Protein AF-A0A838H4G7-F1 (afdb_monomer)

Solvent-accessible surface area (backbone atoms only — not comparable to full-atom values): 4807 Å² total; per-residue (Å²): 138,80,78,86,79,69,73,59,51,63,62,49,26,51,52,54,46,52,50,46,34,47,77,70,73,55,73,44,76,66,52,51,48,48,46,54,53,38,46,53,55,48,52,56,51,36,74,75,36,64,87,47,55,88,47,39,47,64,50,42,45,48,49,40,46,61,67,40,49,84,70,75,56,83,74,69,78,89,75,129

Sequence (80 aa):
MDAMTSGDPLLNARALVLRDLAAQGLVDPHTVSVVEDCVAERRWWLSQWERGASFVDGLVAQDVQDALFDEARRWPICGG

Secondary structure (DSSP, 8-state):
---TT---HHHHHHHHHHHHHHHTT--SHHHHHHHHHHHHHHHHHHHH-GGGGGGHHHHHHHHHHHHHHTTT--PPP---

Nearest PDB structures (foldseek):
  3lof-assembly1_B  TM=4.660E-01  e=3.239E+00  Homo sapiens

Mean predicted aligned error: 6.34 Å

pLDDT: mean 86.25, std 16.24, range [36.75, 97.69]

Radius of gyration: 13.12 Å; Cα contacts (8 Å, |Δi|>4): 57; chains: 1; bounding box: 29×26×43 Å

Foldseek 3Di:
DDCPDDPDLLVVLLVVLCVLCVVVVNDDPVLNVQLVVLSVVVVVVCVVPVVCSVVSNVSSLVSSCVVCVVVVDDGGDDDD

Structure (mmCIF, N/CA/C/O backbone):
data_AF-A0A838H4G7-F1
#
_entry.id   AF-A0A838H4G7-F1
#
loop_
_atom_site.group_PDB
_atom_site.id
_atom_site.type_symbol
_atom_site.label_atom_id
_atom_site.label_alt_id
_atom_site.label_comp_id
_atom_site.label_asym_id
_atom_site.label_entity_id
_atom_site.label_seq_id
_atom_site.pdbx_PDB_ins_code
_atom_site.Cartn_x
_atom_site.Cartn_y
_atom_site.Cartn_z
_atom_site.occupancy
_atom_site.B_iso_or_equiv
_atom_site.auth_seq_id
_atom_site.auth_comp_id
_atom_site.auth_asym_id
_atom_site.auth_atom_id
_atom_site.pdbx_PDB_model_num
ATOM 1 N N . MET A 1 1 ? 3.470 -13.596 -28.441 1.00 41.84 1 MET A N 1
ATOM 2 C CA . MET A 1 1 ? 3.292 -13.884 -26.997 1.00 41.84 1 MET A CA 1
ATOM 3 C C . MET A 1 1 ? 2.849 -12.559 -26.418 1.00 41.84 1 MET A C 1
ATOM 5 O O . MET A 1 1 ? 3.658 -11.822 -25.879 1.00 41.84 1 MET A O 1
ATOM 9 N N . ASP A 1 2 ? 1.606 -12.185 -26.718 1.00 36.75 2 ASP A N 1
ATOM 10 C CA . ASP A 1 2 ? 1.216 -10.775 -26.770 1.00 36.75 2 ASP A CA 1
ATOM 11 C C . ASP A 1 2 ? 0.294 -10.507 -25.589 1.00 36.75 2 ASP A C 1
ATOM 13 O O . ASP A 1 2 ? -0.909 -10.758 -25.635 1.00 36.75 2 ASP A O 1
ATOM 17 N N . ALA A 1 3 ? 0.905 -10.081 -24.485 1.00 43.47 3 ALA A N 1
ATOM 18 C CA . ALA A 1 3 ? 0.247 -9.776 -23.224 1.00 43.47 3 ALA A CA 1
ATOM 19 C C . ALA A 1 3 ? -0.567 -8.471 -23.319 1.00 43.47 3 ALA A C 1
ATOM 21 O O . ALA A 1 3 ? -0.303 -7.505 -22.614 1.00 43.47 3 ALA A O 1
ATOM 22 N N . MET A 1 4 ? -1.584 -8.431 -24.182 1.00 41.84 4 MET A N 1
ATOM 23 C CA . MET A 1 4 ? -2.579 -7.350 -24.202 1.00 41.84 4 MET A CA 1
ATOM 24 C C . MET A 1 4 ? -3.674 -7.522 -23.133 1.00 41.84 4 MET A C 1
ATOM 26 O O . MET A 1 4 ? -4.793 -7.044 -23.306 1.00 41.84 4 MET A O 1
ATOM 30 N N . THR A 1 5 ? -3.392 -8.173 -21.999 1.00 49.50 5 THR A N 1
ATOM 31 C CA . THR A 1 5 ? -4.271 -8.099 -20.816 1.00 49.50 5 THR A CA 1
ATOM 32 C C . THR A 1 5 ? -3.512 -8.365 -19.516 1.00 49.50 5 THR A C 1
ATOM 34 O O . THR A 1 5 ? -3.812 -9.308 -18.793 1.00 49.50 5 THR A O 1
ATOM 37 N N . SER A 1 6 ? -2.545 -7.519 -19.181 1.00 54.38 6 SER A N 1
ATOM 38 C CA . SER A 1 6 ? -2.164 -7.356 -17.776 1.00 54.38 6 SER A CA 1
ATOM 39 C C . SER A 1 6 ? -2.486 -5.914 -17.420 1.00 54.38 6 SER A C 1
ATOM 41 O O . SER A 1 6 ? -1.887 -5.003 -17.985 1.00 54.38 6 SER A O 1
ATOM 43 N N . GLY A 1 7 ? -3.506 -5.690 -16.587 1.00 72.81 7 GLY A N 1
ATOM 44 C CA . GLY A 1 7 ? -3.825 -4.345 -16.098 1.00 72.81 7 GLY A CA 1
ATOM 45 C C . GLY A 1 7 ? -2.598 -3.702 -15.444 1.00 72.81 7 GLY A C 1
ATOM 46 O O . GLY A 1 7 ? -1.703 -4.421 -15.002 1.00 72.81 7 GLY 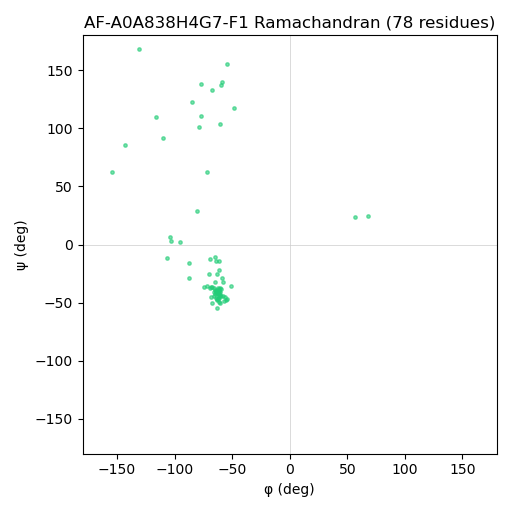A O 1
ATOM 47 N N . ASP A 1 8 ? -2.540 -2.366 -15.406 1.00 90.44 8 ASP A N 1
ATOM 48 C CA . ASP A 1 8 ? -1.457 -1.640 -14.724 1.00 90.44 8 ASP A CA 1
ATOM 49 C C . ASP A 1 8 ? -1.264 -2.244 -13.313 1.00 90.44 8 ASP A C 1
ATOM 51 O O . ASP A 1 8 ? -2.213 -2.210 -12.520 1.00 90.44 8 ASP A O 1
ATOM 55 N N . PRO A 1 9 ? -0.089 -2.831 -12.999 1.00 93.88 9 PRO A N 1
ATOM 56 C CA . PRO A 1 9 ? 0.129 -3.550 -11.744 1.00 93.88 9 PRO A CA 1
ATOM 57 C C . PRO A 1 9 ? -0.093 -2.652 -10.524 1.00 93.88 9 PRO A C 1
ATOM 59 O O . PRO A 1 9 ? -0.544 -3.124 -9.487 1.00 93.88 9 PRO A O 1
ATOM 62 N N . LEU A 1 10 ? 0.143 -1.345 -10.654 1.00 96.06 10 LEU A N 1
ATOM 63 C CA . LEU A 1 10 ? -0.118 -0.386 -9.584 1.00 96.06 10 LEU A CA 1
ATOM 64 C C . LEU A 1 10 ? -1.613 -0.113 -9.415 1.00 96.06 10 LEU A C 1
ATOM 66 O O . LEU A 1 10 ? -2.081 0.031 -8.289 1.00 96.06 10 LEU A O 1
ATOM 70 N N . LEU A 1 11 ? -2.381 -0.070 -10.511 1.00 96.19 11 LEU A N 1
ATOM 71 C CA . LEU A 1 11 ? -3.842 0.041 -10.424 1.00 96.19 11 LEU A CA 1
ATOM 72 C C . LEU A 1 11 ? -4.464 -1.228 -9.832 1.00 96.19 11 LEU A C 1
ATOM 74 O O . LEU A 1 11 ? -5.424 -1.123 -9.068 1.00 96.19 11 LEU A O 1
ATOM 78 N N . ASN A 1 12 ? -3.912 -2.403 -10.146 1.00 95.94 12 ASN A N 1
ATOM 79 C CA . ASN A 1 12 ? -4.325 -3.664 -9.538 1.00 95.94 12 ASN A CA 1
ATOM 80 C C . ASN A 1 12 ? -4.046 -3.669 -8.030 1.00 95.94 12 ASN A C 1
ATOM 82 O O . ASN A 1 12 ? -4.980 -3.827 -7.246 1.00 95.94 12 ASN A O 1
ATOM 86 N N . ALA A 1 13 ? -2.803 -3.396 -7.624 1.00 96.62 13 ALA A N 1
ATOM 87 C CA . ALA A 1 13 ? -2.410 -3.324 -6.220 1.00 96.62 13 ALA A CA 1
ATOM 88 C C . ALA A 1 13 ? -3.285 -2.338 -5.430 1.00 96.62 13 ALA A C 1
ATOM 90 O O . ALA A 1 13 ? -3.836 -2.684 -4.385 1.00 96.62 13 ALA A O 1
ATOM 91 N N . ARG A 1 14 ? -3.509 -1.136 -5.981 1.00 97.62 14 ARG A N 1
ATOM 92 C CA . ARG A 1 14 ? -4.406 -0.125 -5.405 1.00 97.62 14 ARG A CA 1
ATOM 93 C C . ARG A 1 14 ? -5.820 -0.666 -5.185 1.00 97.62 14 ARG A C 1
ATOM 95 O O . ARG A 1 14 ? -6.396 -0.470 -4.118 1.00 97.62 14 ARG A O 1
ATOM 102 N N . ALA A 1 15 ? -6.398 -1.327 -6.187 1.00 96.81 15 ALA A N 1
ATOM 103 C CA . ALA A 1 15 ? -7.747 -1.877 -6.091 1.00 96.81 15 ALA A CA 1
ATOM 104 C C . ALA A 1 15 ? -7.845 -3.002 -5.047 1.00 96.81 15 ALA A C 1
ATOM 106 O O . ALA A 1 15 ? -8.815 -3.035 -4.288 1.00 96.81 15 ALA A O 1
ATOM 107 N N . LEU A 1 16 ? -6.845 -3.891 -4.982 1.00 96.12 16 LEU A N 1
ATOM 108 C CA . LEU A 1 16 ? -6.775 -4.968 -3.989 1.00 96.12 16 LEU A CA 1
ATOM 109 C C . LEU A 1 16 ? -6.713 -4.408 -2.564 1.00 96.12 16 LEU A C 1
ATOM 111 O O . LEU A 1 16 ? -7.524 -4.788 -1.722 1.00 96.12 16 LEU A O 1
ATOM 115 N N . VAL A 1 17 ? -5.822 -3.449 -2.313 1.00 96.00 17 VAL A N 1
ATOM 116 C CA . VAL A 1 17 ? -5.649 -2.860 -0.978 1.00 96.00 17 VAL A CA 1
ATOM 117 C C . VAL A 1 17 ? -6.891 -2.081 -0.545 1.00 96.00 17 VAL A C 1
ATOM 119 O O . VAL A 1 17 ? -7.378 -2.273 0.568 1.00 96.00 17 VAL A O 1
ATOM 122 N N . LEU A 1 18 ? -7.482 -1.263 -1.424 1.00 95.88 18 LEU A N 1
ATOM 123 C CA . LEU A 1 18 ? -8.726 -0.551 -1.102 1.00 95.88 18 LEU A CA 1
ATOM 124 C C . LEU A 1 18 ? -9.891 -1.505 -0.820 1.00 95.88 18 LEU A C 1
ATOM 126 O O . LEU A 1 18 ? -10.696 -1.233 0.070 1.00 95.88 18 LEU A O 1
ATOM 130 N N . ARG A 1 19 ? -9.987 -2.625 -1.546 1.00 95.38 19 ARG A N 1
ATOM 131 C CA . ARG A 1 19 ? -10.987 -3.667 -1.275 1.00 95.38 19 ARG A CA 1
ATOM 132 C C . ARG A 1 19 ? -10.799 -4.258 0.123 1.00 95.38 19 ARG A C 1
ATOM 134 O O . ARG A 1 19 ? -11.779 -4.396 0.852 1.00 95.38 19 ARG A O 1
ATOM 141 N N . ASP A 1 20 ? -9.570 -4.591 0.498 1.00 93.56 20 ASP A N 1
ATOM 142 C CA . ASP A 1 20 ? -9.283 -5.239 1.781 1.00 93.56 20 ASP A CA 1
ATOM 143 C C . ASP A 1 20 ? -9.525 -4.281 2.959 1.00 93.56 20 ASP A C 1
ATOM 145 O O . ASP A 1 20 ? -10.113 -4.666 3.974 1.00 93.56 20 ASP A O 1
ATOM 149 N N . LEU A 1 21 ? -9.189 -3.000 2.789 1.00 92.56 21 LEU A N 1
ATOM 150 C CA . LEU A 1 21 ? -9.534 -1.939 3.737 1.00 92.56 21 LEU A CA 1
ATOM 151 C C . LEU A 1 21 ? -11.051 -1.729 3.838 1.00 92.56 21 LEU A C 1
ATOM 153 O O . LEU A 1 21 ? -11.583 -1.567 4.939 1.00 92.56 21 LEU A O 1
ATOM 157 N N . ALA A 1 22 ? -11.771 -1.765 2.710 1.00 92.94 22 ALA A N 1
ATOM 158 C CA . ALA A 1 22 ? -13.228 -1.623 2.689 1.00 92.94 22 ALA A CA 1
ATOM 159 C C . ALA A 1 22 ? -13.910 -2.768 3.443 1.00 92.94 22 ALA A C 1
ATOM 161 O O . ALA A 1 22 ? -14.860 -2.531 4.190 1.00 92.94 22 ALA A O 1
ATOM 162 N N . ALA A 1 23 ? -13.389 -3.991 3.314 1.00 90.81 23 ALA A N 1
ATOM 163 C CA . ALA A 1 23 ? -13.888 -5.163 4.030 1.00 90.81 23 ALA A CA 1
ATOM 164 C C . ALA A 1 23 ? -13.776 -5.036 5.563 1.00 90.81 23 ALA A C 1
ATOM 166 O O . ALA A 1 23 ? -14.520 -5.700 6.281 1.00 90.81 23 ALA A O 1
ATOM 167 N N . GLN A 1 24 ? -12.885 -4.173 6.067 1.00 87.12 24 GLN A N 1
ATOM 168 C CA . GLN A 1 24 ? -12.720 -3.878 7.497 1.00 87.12 24 GLN A CA 1
ATOM 169 C C . GLN A 1 24 ? -13.343 -2.539 7.925 1.00 87.12 24 GLN A C 1
ATOM 171 O O . GLN A 1 24 ? -13.212 -2.142 9.081 1.00 87.12 24 GLN A O 1
ATOM 176 N N . GLY A 1 25 ? -14.014 -1.824 7.015 1.00 89.56 25 GLY A N 1
ATOM 177 C CA . GLY A 1 25 ? -14.580 -0.503 7.302 1.00 89.56 25 GLY A CA 1
ATOM 178 C C . GLY A 1 25 ? -13.527 0.586 7.537 1.00 89.56 25 GLY A C 1
ATOM 179 O O . GLY A 1 25 ? -13.815 1.569 8.212 1.00 89.56 25 GLY A O 1
ATOM 180 N N . LEU A 1 26 ? -12.316 0.417 6.997 1.00 89.00 26 LEU A N 1
ATOM 181 C CA . LEU A 1 26 ? -11.190 1.341 7.182 1.00 89.00 26 LEU A CA 1
ATOM 182 C C . LEU A 1 26 ? -11.053 2.371 6.054 1.00 89.00 26 LEU A C 1
ATOM 184 O O . LEU A 1 26 ? -10.123 3.167 6.073 1.00 89.00 26 LEU A O 1
ATOM 188 N N . VAL A 1 27 ? -11.946 2.371 5.060 1.00 90.00 27 VAL A N 1
ATOM 189 C CA . VAL A 1 27 ? -11.877 3.326 3.945 1.00 90.00 27 VAL A CA 1
ATOM 190 C C . VAL A 1 27 ? -12.419 4.681 4.381 1.00 90.00 27 VAL A C 1
ATOM 192 O O . VAL A 1 27 ? -13.626 4.915 4.419 1.00 90.00 27 VAL A O 1
ATOM 195 N N . ASP A 1 28 ? -11.491 5.584 4.668 1.00 92.81 28 ASP A N 1
ATOM 196 C CA . ASP A 1 28 ? -11.714 7.009 4.877 1.00 92.81 28 ASP A CA 1
ATOM 197 C C . ASP A 1 28 ? -10.714 7.827 4.028 1.00 92.81 28 ASP A C 1
ATOM 199 O O . ASP A 1 28 ? -9.781 7.256 3.454 1.00 92.81 28 ASP A O 1
ATOM 203 N N . PRO A 1 29 ? -10.892 9.156 3.893 1.00 96.06 29 PRO A N 1
ATOM 204 C CA . PRO A 1 29 ? -10.013 9.977 3.058 1.00 96.06 29 PRO A CA 1
ATOM 205 C C . PRO A 1 29 ? -8.528 9.918 3.442 1.00 96.06 29 PRO A C 1
ATOM 207 O O . PRO A 1 29 ? -7.670 10.011 2.564 1.00 96.06 29 PRO A O 1
ATOM 210 N N . HIS A 1 30 ? -8.220 9.752 4.731 1.00 93.38 30 HIS A N 1
ATOM 211 C CA . HIS A 1 30 ? -6.842 9.633 5.213 1.00 93.38 30 HIS A CA 1
ATOM 212 C C . HIS A 1 30 ? -6.220 8.327 4.723 1.00 93.38 30 HIS A C 1
ATOM 214 O O . HIS A 1 30 ? -5.184 8.330 4.067 1.00 93.38 30 HIS A O 1
ATOM 220 N N . THR A 1 31 ? -6.930 7.222 4.922 1.00 93.44 31 THR A N 1
ATOM 221 C CA . THR A 1 31 ? -6.502 5.891 4.487 1.00 93.44 31 THR A CA 1
ATOM 222 C C . THR A 1 31 ? -6.339 5.812 2.966 1.00 93.44 31 THR A C 1
ATOM 224 O O . THR A 1 31 ? -5.393 5.203 2.476 1.00 93.44 31 THR A O 1
ATOM 227 N N . VAL A 1 32 ? -7.223 6.457 2.196 1.00 96.25 32 VAL A N 1
ATOM 228 C CA . VAL A 1 32 ? -7.064 6.551 0.734 1.00 96.25 32 VAL A CA 1
ATOM 229 C C . VAL A 1 32 ? -5.792 7.318 0.371 1.00 96.25 32 VAL A C 1
ATOM 231 O O . VAL A 1 32 ? -5.072 6.876 -0.516 1.00 96.25 32 VAL A O 1
ATOM 234 N N . SER A 1 33 ? -5.489 8.416 1.068 1.00 96.94 33 SER A N 1
ATOM 235 C CA . SER A 1 33 ? -4.273 9.205 0.818 1.00 96.94 33 SER A CA 1
ATOM 236 C C . SER A 1 33 ? -3.010 8.375 1.060 1.00 96.94 33 SER A C 1
ATOM 238 O O . SER A 1 33 ? -2.142 8.339 0.195 1.00 96.94 33 SER A O 1
ATOM 240 N N . VAL A 1 34 ? -2.972 7.612 2.158 1.00 96.31 34 VAL A N 1
ATOM 241 C CA . VAL A 1 34 ? -1.879 6.667 2.453 1.00 96.31 34 VAL A CA 1
ATOM 242 C C . VAL A 1 34 ? -1.688 5.660 1.312 1.00 96.31 34 VAL A C 1
ATOM 244 O O . VAL A 1 34 ? -0.567 5.436 0.867 1.00 96.31 34 VAL A O 1
ATOM 247 N N . VAL A 1 35 ? -2.774 5.082 0.782 1.00 97.12 35 VAL A N 1
ATOM 248 C CA . VAL A 1 35 ? -2.690 4.146 -0.355 1.00 97.12 35 VAL A CA 1
ATOM 249 C C . VAL A 1 35 ? -2.110 4.818 -1.602 1.00 97.12 35 VAL A C 1
ATOM 251 O O . VAL A 1 35 ? -1.274 4.215 -2.276 1.00 97.12 35 VAL A O 1
ATOM 254 N N . GLU A 1 36 ? -2.538 6.040 -1.933 1.00 97.69 36 GLU A N 1
ATOM 255 C CA . GLU A 1 36 ? -2.001 6.758 -3.098 1.00 97.69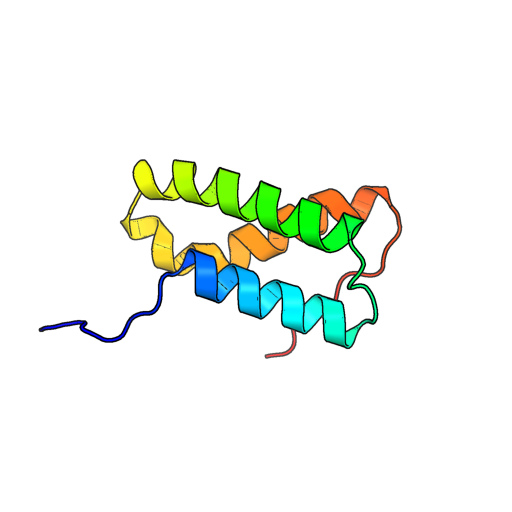 36 GLU A CA 1
ATOM 256 C C . GLU A 1 36 ? -0.507 7.070 -2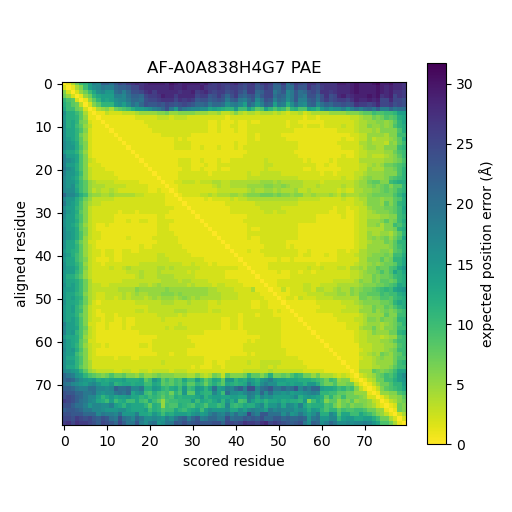.945 1.00 97.69 36 GLU A C 1
ATOM 258 O O . GLU A 1 36 ? 0.240 6.915 -3.914 1.00 97.69 36 GLU A O 1
ATOM 263 N N . ASP A 1 37 ? -0.064 7.454 -1.746 1.00 97.56 37 ASP A N 1
ATOM 264 C CA . ASP A 1 37 ? 1.343 7.746 -1.460 1.00 97.56 37 ASP A CA 1
ATOM 265 C C . ASP A 1 37 ? 2.209 6.485 -1.635 1.00 97.56 37 ASP A C 1
ATOM 267 O O . ASP A 1 37 ? 3.181 6.503 -2.398 1.00 97.56 37 ASP A O 1
ATOM 271 N N . CYS A 1 38 ? 1.800 5.346 -1.063 1.00 97.38 38 CYS A N 1
ATOM 272 C CA . CYS A 1 38 ? 2.496 4.066 -1.249 1.00 97.38 38 CYS A CA 1
ATOM 273 C C . CYS A 1 38 ? 2.536 3.633 -2.729 1.00 97.38 38 CYS A C 1
ATOM 275 O O . CYS A 1 38 ? 3.556 3.157 -3.237 1.00 97.38 38 CYS A O 1
ATOM 277 N N . VAL A 1 39 ? 1.441 3.823 -3.473 1.00 97.62 39 VAL A N 1
ATOM 278 C CA . VAL A 1 39 ? 1.390 3.527 -4.916 1.00 97.62 39 VAL A CA 1
ATOM 279 C C . VAL A 1 39 ? 2.330 4.444 -5.709 1.00 97.62 39 VAL A C 1
ATOM 281 O O . VAL A 1 39 ? 2.985 3.988 -6.653 1.00 97.62 39 VAL A O 1
ATOM 284 N N . ALA A 1 40 ? 2.430 5.724 -5.345 1.00 96.19 40 ALA A N 1
ATOM 285 C CA . ALA A 1 40 ? 3.337 6.673 -5.982 1.00 96.19 40 ALA A CA 1
ATOM 286 C C . ALA A 1 40 ? 4.812 6.300 -5.750 1.00 96.19 40 ALA A C 1
ATOM 288 O O . ALA A 1 40 ? 5.602 6.302 -6.701 1.00 96.19 40 ALA A O 1
ATOM 289 N N . GLU A 1 41 ? 5.175 5.890 -4.534 1.00 95.94 41 GLU A N 1
ATOM 290 C CA . GLU A 1 41 ? 6.517 5.382 -4.218 1.00 95.94 41 GLU A CA 1
ATOM 291 C C . GLU A 1 41 ? 6.856 4.132 -5.044 1.00 95.94 41 GLU A C 1
ATOM 293 O O . GLU A 1 41 ? 7.933 4.033 -5.652 1.00 95.94 41 GLU A O 1
ATOM 298 N N . 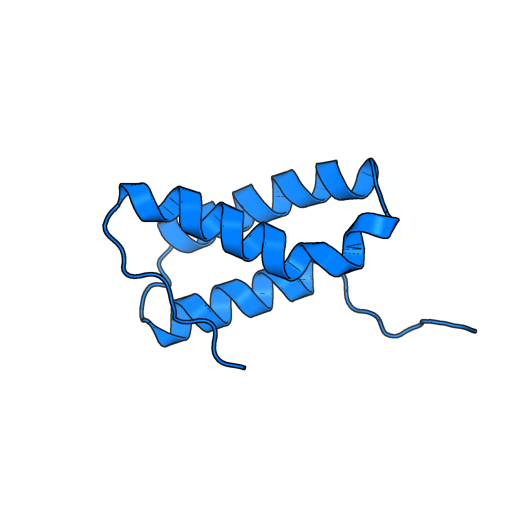ARG A 1 42 ? 5.901 3.200 -5.174 1.00 97.12 42 ARG A N 1
ATOM 299 C CA . ARG A 1 42 ? 6.077 1.984 -5.983 1.00 97.12 42 ARG A CA 1
ATOM 300 C C . ARG A 1 42 ? 6.113 2.242 -7.481 1.00 97.12 42 ARG A C 1
ATOM 302 O O . ARG A 1 42 ? 6.777 1.491 -8.199 1.00 97.12 42 ARG A O 1
ATOM 309 N N . ARG A 1 43 ? 5.505 3.328 -7.965 1.00 95.56 43 ARG A N 1
ATOM 310 C CA . ARG A 1 43 ? 5.652 3.779 -9.357 1.00 95.56 43 ARG A CA 1
ATOM 311 C C . ARG A 1 43 ? 7.092 4.134 -9.682 1.00 95.56 43 ARG A C 1
ATOM 313 O O . ARG A 1 43 ? 7.610 3.690 -10.708 1.00 95.56 43 ARG A O 1
ATOM 320 N N . TRP A 1 44 ? 7.747 4.896 -8.810 1.00 92.75 44 TRP A N 1
ATOM 321 C CA . TRP A 1 44 ? 9.164 5.191 -8.987 1.00 92.75 44 TRP A CA 1
ATOM 322 C C . TRP A 1 44 ? 10.003 3.914 -8.889 1.00 92.75 44 TRP A C 1
ATOM 324 O O . TRP A 1 44 ? 10.811 3.653 -9.777 1.00 92.75 44 TRP A O 1
ATOM 334 N N . TRP A 1 45 ? 9.762 3.066 -7.890 1.00 95.19 45 TRP A N 1
ATOM 335 C CA . TRP A 1 45 ? 10.505 1.815 -7.712 1.00 95.19 45 TRP A CA 1
ATOM 336 C C . TRP A 1 45 ? 10.411 0.876 -8.930 1.00 95.19 45 TRP A C 1
ATOM 338 O O . TRP A 1 45 ? 11.431 0.379 -9.406 1.00 95.19 45 TRP A O 1
ATOM 348 N N . LEU A 1 46 ? 9.216 0.698 -9.507 1.00 95.38 46 LEU A N 1
ATOM 349 C CA . LEU A 1 46 ? 9.020 -0.101 -10.725 1.00 95.38 46 LEU A CA 1
ATOM 350 C C . LEU A 1 46 ? 9.719 0.487 -11.946 1.00 95.38 46 LEU A C 1
ATOM 352 O O . LEU A 1 46 ? 10.188 -0.267 -12.794 1.00 95.38 46 LEU A O 1
ATOM 356 N N . SER A 1 47 ? 9.826 1.817 -12.029 1.00 92.88 47 SER A N 1
ATOM 357 C CA . SER A 1 47 ? 10.599 2.455 -13.100 1.00 92.88 47 SER A CA 1
ATOM 358 C C . SER A 1 47 ? 12.089 2.100 -13.033 1.00 92.88 47 SER A C 1
ATOM 360 O O . SER A 1 47 ? 12.764 2.110 -14.058 1.00 92.88 47 SER A O 1
ATOM 362 N N . GLN A 1 48 ? 12.596 1.758 -11.842 1.00 95.12 48 GLN A N 1
ATOM 363 C CA . GLN A 1 48 ? 13.972 1.299 -11.644 1.00 95.12 48 GLN A CA 1
ATOM 364 C C . GLN A 1 48 ? 14.106 -0.221 -11.826 1.00 95.12 48 GLN A C 1
ATOM 366 O O . GLN A 1 48 ? 15.165 -0.703 -12.229 1.00 95.12 48 GLN A O 1
ATOM 371 N N . TRP A 1 49 ? 13.045 -0.987 -11.550 1.00 94.12 49 TRP A N 1
ATOM 372 C CA . TRP A 1 49 ? 13.036 -2.445 -11.667 1.00 94.12 49 TRP A CA 1
ATOM 373 C C . TRP A 1 49 ? 11.692 -2.988 -12.176 1.00 94.12 49 TRP A C 1
ATOM 375 O O . TRP A 1 49 ? 10.839 -3.430 -11.410 1.00 94.12 49 TRP A O 1
ATOM 385 N N . GLU A 1 50 ? 11.529 -3.032 -13.500 1.00 91.44 50 GLU A N 1
ATOM 386 C CA . GLU A 1 50 ? 10.285 -3.467 -14.162 1.00 91.44 50 GLU A CA 1
ATOM 387 C C . GLU A 1 50 ? 9.882 -4.909 -13.810 1.00 91.44 50 GLU A C 1
ATOM 389 O O . GLU A 1 50 ? 8.710 -5.206 -13.573 1.00 91.44 50 GLU A O 1
ATOM 394 N N . ARG A 1 51 ? 10.864 -5.816 -13.685 1.00 93.12 51 ARG A N 1
ATOM 395 C CA . ARG A 1 51 ? 10.626 -7.210 -13.256 1.00 93.12 51 ARG A CA 1
ATOM 396 C C . ARG A 1 51 ? 10.030 -7.300 -11.847 1.00 93.12 51 ARG A C 1
ATOM 398 O O . ARG A 1 51 ? 9.537 -8.360 -11.472 1.00 93.12 51 ARG A O 1
ATOM 405 N N . GLY A 1 52 ? 10.068 -6.206 -11.090 1.00 93.81 52 GLY A N 1
ATOM 406 C CA . GLY A 1 52 ? 9.427 -6.058 -9.797 1.00 93.81 52 GLY A CA 1
ATOM 407 C C . GLY A 1 52 ? 7.896 -6.141 -9.839 1.00 93.81 52 GLY A C 1
ATOM 408 O O . GLY A 1 52 ? 7.294 -6.333 -8.787 1.00 93.81 52 GLY A O 1
ATOM 409 N N . ALA A 1 53 ? 7.258 -6.047 -11.017 1.00 94.75 53 ALA A N 1
ATOM 410 C CA . ALA A 1 53 ? 5.798 -6.021 -11.178 1.00 94.75 53 ALA A CA 1
ATOM 411 C C . ALA A 1 53 ? 5.060 -7.165 -10.457 1.00 94.75 53 ALA A C 1
ATOM 413 O O . ALA A 1 53 ? 3.998 -6.942 -9.887 1.00 94.75 53 ALA A O 1
ATOM 414 N N . SER A 1 54 ? 5.645 -8.367 -10.408 1.00 93.69 54 SER A N 1
ATOM 415 C CA . SER A 1 54 ? 5.057 -9.530 -9.725 1.00 93.69 54 SER A CA 1
ATOM 416 C C . SER A 1 54 ? 5.011 -9.420 -8.198 1.00 93.69 54 SER A C 1
ATOM 418 O O . SER A 1 54 ? 4.383 -10.252 -7.553 1.00 93.69 54 SER A O 1
ATOM 420 N N . PHE A 1 55 ? 5.705 -8.445 -7.609 1.00 95.00 55 PHE A N 1
ATOM 421 C CA . PHE A 1 55 ? 5.787 -8.249 -6.160 1.00 95.00 55 PHE A CA 1
ATOM 422 C C . PHE A 1 55 ? 4.966 -7.047 -5.678 1.00 95.00 55 PHE A C 1
ATOM 424 O O . PHE A 1 55 ? 4.778 -6.884 -4.476 1.00 95.00 55 PHE A O 1
ATOM 431 N N . VAL A 1 56 ? 4.484 -6.202 -6.596 1.00 96.38 56 VAL A N 1
ATOM 432 C CA . VAL A 1 56 ? 3.890 -4.890 -6.286 1.00 96.38 56 VAL A CA 1
ATOM 433 C C . VAL A 1 56 ? 2.649 -5.012 -5.418 1.00 96.38 56 VAL A C 1
ATOM 435 O O . VAL A 1 56 ? 2.512 -4.234 -4.484 1.00 96.38 56 VAL A O 1
ATOM 438 N N . ASP A 1 57 ? 1.792 -6.001 -5.674 1.00 95.31 57 ASP A N 1
ATOM 439 C CA . ASP A 1 57 ? 0.573 -6.209 -4.888 1.00 95.31 57 ASP A CA 1
ATOM 440 C C . ASP A 1 57 ? 0.895 -6.384 -3.393 1.00 95.31 57 ASP A C 1
ATOM 442 O O . ASP A 1 57 ? 0.329 -5.700 -2.542 1.00 95.31 57 ASP A O 1
ATOM 446 N N . GLY A 1 58 ? 1.858 -7.257 -3.074 1.00 95.19 58 GLY A N 1
ATOM 447 C CA . GLY A 1 58 ? 2.278 -7.508 -1.694 1.00 95.19 58 GLY A CA 1
ATOM 448 C C . GLY A 1 58 ? 3.075 -6.355 -1.089 1.00 95.19 58 GLY A C 1
ATOM 449 O O . GLY A 1 58 ? 2.920 -6.056 0.090 1.00 95.19 58 GLY A O 1
ATOM 450 N N . LEU A 1 59 ? 3.901 -5.686 -1.894 1.00 96.94 59 LEU A N 1
ATOM 451 C CA . LEU A 1 59 ? 4.714 -4.560 -1.443 1.00 96.94 59 LEU A CA 1
ATOM 452 C C . LEU A 1 59 ? 3.860 -3.333 -1.097 1.00 96.94 59 LEU A C 1
ATOM 454 O O . LEU A 1 59 ? 4.053 -2.760 -0.034 1.00 96.94 59 LEU A O 1
ATOM 458 N N . VAL A 1 60 ? 2.877 -2.973 -1.932 1.00 97.25 60 VAL A N 1
ATOM 459 C CA . VAL A 1 60 ? 1.932 -1.883 -1.624 1.00 97.25 60 VAL A CA 1
ATOM 460 C C . VAL A 1 60 ? 1.108 -2.225 -0.383 1.00 97.25 60 VAL A C 1
ATOM 462 O O . VAL A 1 60 ? 0.911 -1.367 0.470 1.00 97.25 60 VAL A O 1
ATOM 465 N N . ALA A 1 61 ? 0.643 -3.472 -0.252 1.00 95.56 61 ALA A N 1
ATOM 466 C CA . ALA A 1 61 ? -0.073 -3.905 0.945 1.00 95.56 61 ALA A CA 1
ATOM 467 C C . ALA A 1 61 ? 0.791 -3.752 2.207 1.00 95.56 61 ALA A C 1
ATOM 469 O O . ALA A 1 61 ? 0.308 -3.234 3.208 1.00 95.56 61 ALA A O 1
ATOM 470 N N . GLN A 1 62 ? 2.066 -4.144 2.150 1.00 94.88 62 GLN A N 1
ATOM 471 C CA . GLN A 1 62 ? 2.992 -3.979 3.267 1.00 94.88 62 GLN A CA 1
ATOM 472 C C . GLN A 1 62 ? 3.225 -2.501 3.611 1.00 94.88 62 GLN A C 1
ATOM 474 O O . GLN A 1 62 ? 3.129 -2.141 4.777 1.00 94.88 62 GLN A O 1
ATOM 479 N N . ASP A 1 63 ? 3.476 -1.641 2.624 1.00 95.88 63 ASP A N 1
ATOM 480 C CA . ASP A 1 63 ? 3.745 -0.218 2.878 1.00 95.88 63 ASP A CA 1
ATOM 481 C C . ASP A 1 63 ? 2.546 0.469 3.552 1.00 95.88 63 ASP A C 1
ATOM 483 O O . ASP A 1 63 ? 2.703 1.227 4.508 1.00 95.88 63 ASP A O 1
ATOM 487 N N . VAL A 1 64 ? 1.328 0.153 3.096 1.00 94.88 64 VAL A N 1
ATOM 488 C CA . VAL A 1 64 ? 0.090 0.677 3.692 1.00 94.88 64 VAL A CA 1
ATOM 489 C C . VAL A 1 64 ? -0.124 0.098 5.092 1.00 94.88 64 VAL A C 1
ATOM 491 O O . VAL A 1 64 ? -0.590 0.808 5.982 1.00 94.88 64 VAL A O 1
ATOM 494 N N . GLN A 1 65 ? 0.227 -1.171 5.317 1.00 92.56 65 GLN A N 1
ATOM 495 C CA . GLN A 1 65 ? 0.191 -1.768 6.650 1.00 92.56 65 GLN A CA 1
ATOM 496 C C . GLN A 1 65 ? 1.117 -1.038 7.604 1.00 92.56 65 GLN A C 1
ATOM 498 O O . GLN A 1 65 ? 0.676 -0.662 8.688 1.00 92.56 65 GLN A O 1
ATOM 503 N N . ASP A 1 66 ? 2.364 -0.834 7.197 1.00 92.12 66 ASP A N 1
ATOM 504 C CA . ASP A 1 66 ? 3.385 -0.184 8.006 1.00 92.12 66 ASP A CA 1
ATOM 505 C C . ASP A 1 66 ? 2.971 1.263 8.325 1.00 92.12 66 ASP A C 1
ATOM 507 O O . ASP A 1 66 ? 3.045 1.680 9.479 1.00 92.12 66 ASP A O 1
ATOM 511 N N . ALA A 1 67 ? 2.415 1.993 7.352 1.00 91.88 67 ALA A N 1
ATOM 512 C CA . ALA A 1 67 ? 1.923 3.357 7.551 1.00 91.88 67 ALA A CA 1
ATOM 513 C C . ALA A 1 67 ? 0.721 3.452 8.513 1.00 91.88 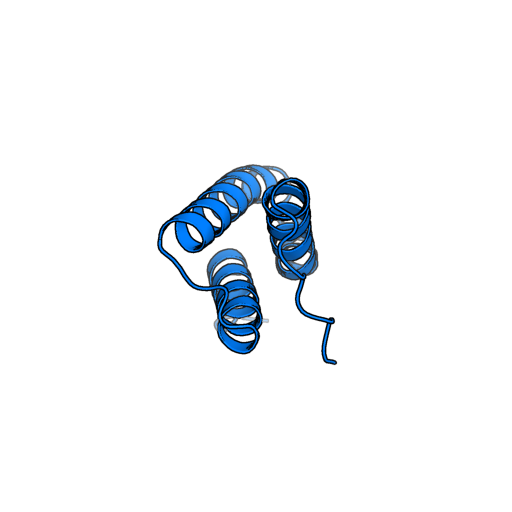67 ALA A C 1
ATOM 515 O O . ALA A 1 67 ? 0.626 4.397 9.293 1.00 91.88 67 ALA A O 1
ATOM 516 N N . LEU A 1 68 ? -0.202 2.484 8.483 1.00 87.88 68 LEU A N 1
ATOM 517 C CA . LEU A 1 68 ? -1.382 2.473 9.362 1.00 87.88 68 LEU A CA 1
ATOM 518 C C . LEU A 1 68 ? -1.124 1.804 10.722 1.00 87.88 68 LEU A C 1
ATOM 520 O O . LEU A 1 68 ? -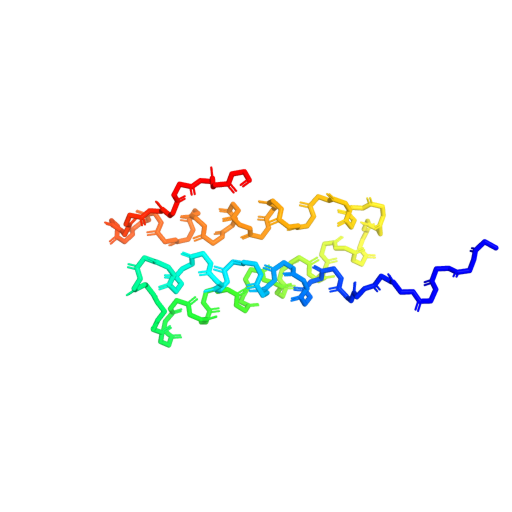1.930 1.962 11.646 1.00 87.88 68 LEU A O 1
ATOM 524 N N . PHE A 1 69 ? -0.038 1.038 10.860 1.00 82.12 69 PHE A N 1
ATOM 525 C CA . PHE A 1 69 ? 0.311 0.333 12.095 1.00 82.12 69 PHE A CA 1
ATOM 526 C C . PHE A 1 69 ? 0.530 1.306 13.258 1.00 82.12 69 PHE A C 1
ATOM 528 O O . PHE A 1 69 ? 0.068 1.050 14.375 1.00 82.12 69 PHE A O 1
ATOM 535 N N . ASP A 1 70 ? 1.123 2.465 12.972 1.00 68.50 70 ASP A N 1
ATOM 536 C CA . ASP A 1 70 ? 1.363 3.535 13.944 1.00 68.50 70 ASP A CA 1
ATOM 537 C C . ASP A 1 70 ? 0.063 4.171 14.490 1.00 68.50 70 ASP A C 1
ATOM 539 O O . ASP A 1 70 ? 0.086 4.877 15.500 1.00 68.50 70 ASP A O 1
ATOM 543 N N . GLU A 1 71 ? -1.095 3.867 13.891 1.00 76.38 71 GLU A N 1
ATOM 544 C CA . GLU A 1 71 ? -2.414 4.391 14.273 1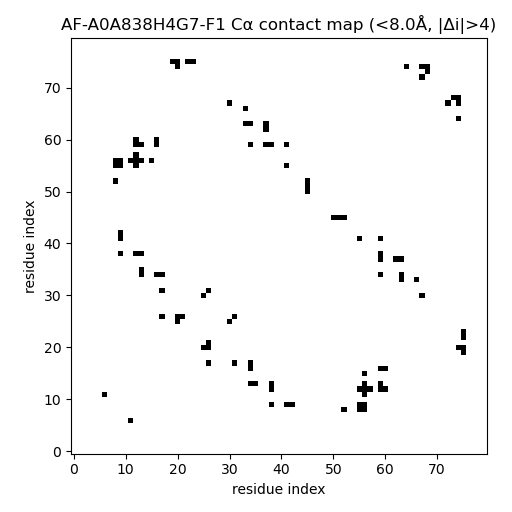.00 76.38 71 GLU A CA 1
ATOM 545 C C . GLU A 1 71 ? -3.294 3.387 15.044 1.00 76.38 71 GLU A C 1
ATOM 547 O O . GLU A 1 71 ? -4.471 3.655 15.295 1.00 76.38 71 GLU A O 1
ATOM 552 N N . ALA A 1 72 ? -2.762 2.215 15.416 1.00 65.50 72 ALA A N 1
ATOM 553 C CA . ALA A 1 72 ? -3.499 1.124 16.074 1.00 65.50 72 ALA A CA 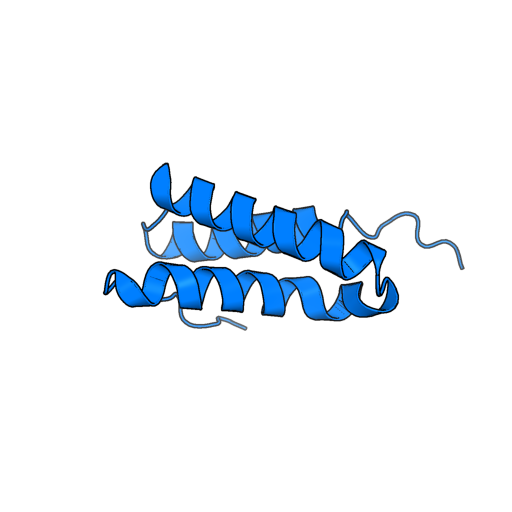1
ATOM 554 C C . ALA A 1 72 ? -4.739 0.615 15.297 1.00 65.50 72 ALA A C 1
ATOM 556 O O . ALA A 1 72 ? -5.651 0.015 15.881 1.00 65.50 72 ALA A O 1
ATOM 557 N N . ARG A 1 73 ? -4.782 0.810 13.971 1.00 65.62 73 ARG A N 1
ATOM 558 C CA . ARG A 1 73 ? -5.830 0.247 13.105 1.00 65.62 73 ARG A CA 1
ATOM 559 C C . ARG A 1 73 ? -5.568 -1.238 12.847 1.00 65.62 73 ARG A C 1
ATOM 561 O O . ARG A 1 73 ? -4.440 -1.664 12.615 1.00 65.62 73 ARG A O 1
ATOM 568 N N . ARG A 1 74 ? -6.622 -2.061 12.890 1.00 68.00 74 ARG A N 1
ATOM 569 C CA . ARG A 1 74 ? -6.499 -3.512 12.688 1.00 68.00 74 ARG A CA 1
ATOM 570 C C . ARG A 1 74 ? -6.324 -3.825 11.204 1.00 68.00 74 ARG A C 1
ATOM 572 O O . ARG A 1 74 ? -7.271 -3.691 10.439 1.00 68.00 74 ARG A O 1
ATOM 579 N N . TRP A 1 75 ? -5.135 -4.284 10.826 1.00 71.75 75 TRP A N 1
ATOM 580 C CA . TRP A 1 75 ? -4.855 -4.722 9.460 1.00 71.75 75 TRP A CA 1
ATOM 581 C C . TRP A 1 75 ? -5.787 -5.872 9.021 1.00 71.75 75 TRP A C 1
ATOM 583 O O . TRP A 1 75 ? -6.062 -6.765 9.840 1.00 71.75 75 TRP A O 1
ATOM 593 N N . PRO A 1 76 ? -6.278 -5.888 7.763 1.00 67.12 76 PRO A N 1
ATOM 594 C CA . PRO A 1 76 ? -7.035 -7.014 7.233 1.00 67.12 76 PRO A CA 1
ATOM 595 C C . PRO A 1 76 ? -6.192 -8.294 7.259 1.00 67.12 76 PRO A C 1
ATOM 597 O O . PRO A 1 76 ? -5.017 -8.297 6.905 1.00 67.12 76 PRO A O 1
ATOM 600 N N . ILE A 1 77 ? -6.791 -9.413 7.663 1.00 70.69 77 ILE A N 1
ATOM 601 C CA . ILE A 1 77 ? -6.137 -10.715 7.502 1.00 70.69 77 ILE A CA 1
ATOM 602 C C . ILE A 1 77 ? -6.049 -11.038 6.007 1.00 70.69 77 ILE A C 1
ATOM 604 O O . ILE A 1 77 ? -7.047 -10.898 5.301 1.00 70.69 77 ILE A O 1
ATOM 608 N N . CYS A 1 78 ? -4.880 -11.469 5.525 1.00 60.78 78 CYS A N 1
ATOM 609 C CA . CYS A 1 78 ? -4.730 -11.931 4.147 1.00 60.78 78 CYS A CA 1
ATOM 610 C C . CYS A 1 78 ? -5.666 -13.132 3.927 1.00 60.78 78 CYS A C 1
ATOM 612 O O . CYS A 1 78 ? -5.402 -14.229 4.422 1.00 60.78 78 CYS A O 1
ATOM 614 N N . GLY A 1 79 ? -6.790 -12.912 3.247 1.00 54.72 79 GLY A N 1
ATOM 615 C CA . GLY A 1 79 ? -7.689 -13.970 2.796 1.00 54.72 79 GLY A CA 1
ATOM 616 C C . GLY A 1 79 ? -7.188 -14.503 1.460 1.00 54.72 79 GLY A C 1
ATOM 617 O O . GLY A 1 79 ? -6.990 -13.711 0.541 1.00 54.72 79 GLY A O 1
ATOM 618 N N . GLY A 1 80 ? -6.921 -15.810 1.394 1.00 44.59 80 GLY A N 1
ATOM 619 C CA . GLY A 1 80 ? -6.516 -16.498 0.162 1.00 44.59 80 GLY A CA 1
ATOM 620 C C . GLY A 1 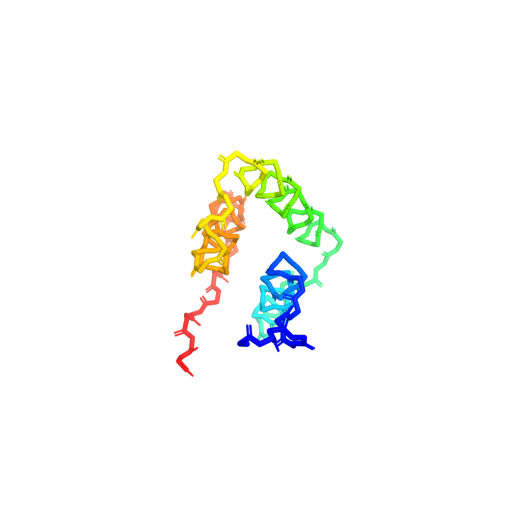80 ? -7.582 -16.497 -0.925 1.00 44.59 80 GLY A C 1
ATOM 621 O O . GLY A 1 80 ? -8.774 -16.296 -0.595 1.00 44.59 80 GLY A O 1
#